Protein AF-A0A5J4Q5U2-F1 (afdb_monomer_lite)

Sequence (43 aa):
MKQYFFAVDLGATSGRTILGYFSGKGLELEEVNRFPNRLIETG

Organism: NCBI:txid433724

Radius of gyration: 13.96 Å; chains: 1; bounding box: 27×14×46 Å

Structure (mmCIF, N/CA/C/O backbone):
data_AF-A0A5J4Q5U2-F1
#
_entry.id   AF-A0A5J4Q5U2-F1
#
loop_
_atom_site.group_PDB
_atom_site.id
_atom_site.type_symbol
_atom_site.label_atom_id
_atom_site.label_alt_id
_atom_site.label_comp_id
_atom_site.label_asym_id
_atom_site.label_entity_id
_atom_site.label_seq_id
_atom_site.pdbx_PDB_ins_code
_atom_site.Cartn_x
_atom_site.Cartn_y
_atom_site.Cartn_z
_atom_site.occupancy
_atom_site.B_iso_or_equiv
_atom_site.auth_seq_id
_atom_site.auth_comp_id
_atom_site.auth_asym_id
_atom_site.auth_atom_id
_atom_site.pdbx_PDB_model_num
ATOM 1 N N . MET A 1 1 ? -17.587 -5.075 13.289 1.00 80.88 1 MET A N 1
ATOM 2 C CA . MET A 1 1 ? -16.603 -5.453 12.248 1.00 80.88 1 MET A CA 1
ATOM 3 C C . MET A 1 1 ? -15.801 -4.214 11.889 1.00 80.88 1 MET A C 1
ATOM 5 O O . MET A 1 1 ? -16.408 -3.155 11.802 1.00 80.88 1 MET A O 1
ATOM 9 N N . LYS A 1 2 ? -14.475 -4.313 11.738 1.00 89.88 2 LYS A N 1
ATOM 10 C CA . LYS A 1 2 ? -13.659 -3.194 11.237 1.00 89.88 2 LYS A CA 1
ATOM 11 C C . LYS A 1 2 ? -13.805 -3.130 9.712 1.00 89.88 2 LYS A C 1
ATOM 13 O O . LYS A 1 2 ? -13.690 -4.166 9.063 1.00 89.88 2 LYS A O 1
ATOM 18 N N . GLN A 1 3 ? -14.093 -1.951 9.162 1.00 96.25 3 GLN A N 1
ATOM 19 C CA . GLN A 1 3 ? -14.102 -1.727 7.715 1.00 96.25 3 GLN A CA 1
ATOM 20 C C . GLN A 1 3 ? -12.699 -1.328 7.271 1.00 96.25 3 GLN A C 1
ATOM 22 O O . GLN A 1 3 ? -12.149 -0.350 7.775 1.00 96.25 3 GLN A O 1
ATOM 27 N N . TYR A 1 4 ? -12.146 -2.088 6.334 1.00 97.69 4 TYR A N 1
ATOM 28 C CA . TYR A 1 4 ? -10.810 -1.866 5.806 1.00 97.69 4 TYR A CA 1
ATOM 29 C C . TYR A 1 4 ? -10.868 -1.287 4.397 1.00 97.69 4 TYR A C 1
ATOM 31 O O . TYR A 1 4 ? -11.745 -1.628 3.604 1.00 97.69 4 TYR A O 1
ATOM 39 N N . PHE A 1 5 ? -9.893 -0.438 4.097 1.00 97.94 5 PHE A N 1
ATOM 40 C CA . PHE A 1 5 ? -9.654 0.151 2.791 1.00 97.94 5 PHE A CA 1
ATOM 41 C C . PHE A 1 5 ? -8.285 -0.302 2.307 1.00 97.94 5 PHE A C 1
ATOM 43 O O . PHE A 1 5 ? -7.306 -0.236 3.050 1.00 97.94 5 PHE A O 1
ATOM 50 N N . PHE A 1 6 ? -8.224 -0.754 1.060 1.00 98.06 6 PHE A N 1
ATOM 51 C CA . PHE A 1 6 ? -6.979 -1.133 0.415 1.00 98.06 6 PHE A CA 1
ATOM 52 C C . PHE A 1 6 ? -6.630 -0.092 -0.640 1.00 98.06 6 PHE A C 1
ATOM 54 O O . PHE A 1 6 ? -7.393 0.119 -1.583 1.00 98.06 6 PHE A O 1
ATOM 61 N N . ALA A 1 7 ? -5.495 0.573 -0.458 1.00 98.12 7 ALA A N 1
ATOM 62 C CA . ALA A 1 7 ? -5.012 1.609 -1.354 1.00 98.12 7 ALA A CA 1
ATOM 63 C C . ALA A 1 7 ? -3.744 1.148 -2.074 1.00 98.12 7 ALA A C 1
ATOM 65 O O . ALA A 1 7 ? -2.885 0.484 -1.488 1.00 98.12 7 ALA A O 1
ATOM 66 N N . VAL A 1 8 ? -3.622 1.545 -3.340 1.00 98.00 8 VAL A N 1
ATOM 67 C CA . VAL A 1 8 ? -2.426 1.336 -4.158 1.00 98.00 8 VAL A CA 1
ATOM 68 C C . VAL A 1 8 ? -1.866 2.701 -4.535 1.00 98.00 8 VAL A C 1
ATOM 70 O O . VAL A 1 8 ? -2.576 3.536 -5.090 1.00 98.00 8 VAL A O 1
ATOM 73 N N . ASP A 1 9 ? -0.595 2.916 -4.216 1.00 96.69 9 ASP A N 1
ATOM 74 C CA . ASP A 1 9 ? 0.176 4.116 -4.538 1.00 96.69 9 ASP A CA 1
ATOM 75 C C . ASP A 1 9 ? 1.206 3.747 -5.614 1.00 96.69 9 ASP A C 1
ATOM 77 O O . ASP A 1 9 ? 2.029 2.853 -5.401 1.00 96.69 9 ASP A O 1
ATOM 81 N N . LEU A 1 10 ? 1.116 4.383 -6.786 1.00 96.12 10 LEU A N 1
ATOM 82 C CA . LEU A 1 10 ? 1.944 4.107 -7.964 1.00 96.12 10 LEU A CA 1
ATOM 83 C C . LEU A 1 10 ? 2.930 5.258 -8.199 1.00 96.12 10 LEU A C 1
ATOM 85 O O . LEU A 1 10 ? 2.666 6.176 -8.974 1.00 96.12 10 LEU A O 1
ATOM 89 N N . GLY A 1 11 ? 4.084 5.202 -7.534 1.00 94.06 11 GLY A N 1
ATOM 90 C CA . GLY A 1 11 ? 5.185 6.139 -7.760 1.00 94.06 11 GLY A CA 1
ATOM 91 C C . GLY A 1 11 ? 5.979 5.819 -9.030 1.00 94.06 11 GLY A C 1
ATOM 92 O O . GLY A 1 11 ? 5.883 4.727 -9.579 1.00 94.06 11 GLY A O 1
ATOM 93 N N . ALA A 1 12 ? 6.818 6.751 -9.489 1.00 93.00 12 ALA A N 1
ATOM 94 C CA . ALA A 1 12 ? 7.525 6.633 -10.774 1.00 93.00 12 ALA A CA 1
ATOM 95 C C . ALA A 1 12 ? 8.400 5.367 -10.922 1.00 93.00 12 ALA A C 1
ATOM 97 O O . ALA A 1 12 ? 8.504 4.823 -12.015 1.00 93.00 12 ALA A O 1
ATOM 98 N N . THR A 1 13 ? 9.029 4.902 -9.839 1.00 94.06 13 THR A N 1
ATOM 99 C CA . THR A 1 13 ? 9.952 3.744 -9.835 1.00 94.06 13 THR A CA 1
ATOM 100 C C . THR A 1 13 ? 9.524 2.615 -8.903 1.00 94.06 13 THR A C 1
ATOM 102 O O . THR A 1 13 ? 9.964 1.473 -9.045 1.00 94.06 13 THR A O 1
ATOM 105 N N . SER A 1 14 ? 8.665 2.906 -7.930 1.00 96.56 14 SER A N 1
ATOM 106 C CA . SER A 1 14 ? 8.142 1.923 -6.985 1.00 96.56 14 SER A CA 1
ATOM 107 C C . SER A 1 14 ? 6.699 2.244 -6.652 1.00 96.56 14 SER A C 1
ATOM 109 O O . SER A 1 14 ? 6.304 3.409 -6.659 1.00 96.56 14 SER A O 1
ATOM 111 N N . GLY A 1 15 ? 5.933 1.206 -6.355 1.00 97.56 15 GLY A N 1
ATOM 112 C CA . GLY A 1 15 ? 4.611 1.333 -5.780 1.00 97.56 15 GLY A CA 1
ATOM 113 C C . GLY A 1 15 ? 4.554 0.696 -4.401 1.00 97.56 15 GLY A C 1
ATOM 114 O O . GLY A 1 15 ? 5.455 -0.041 -3.985 1.00 97.56 15 GLY A O 1
ATOM 115 N N . ARG A 1 16 ? 3.482 0.988 -3.678 1.00 98.31 16 ARG A N 1
ATOM 116 C CA . ARG A 1 16 ? 3.183 0.340 -2.402 1.00 98.31 16 ARG A CA 1
ATOM 117 C C . ARG A 1 16 ? 1.696 0.101 -2.250 1.00 98.31 16 ARG A C 1
ATOM 119 O O . A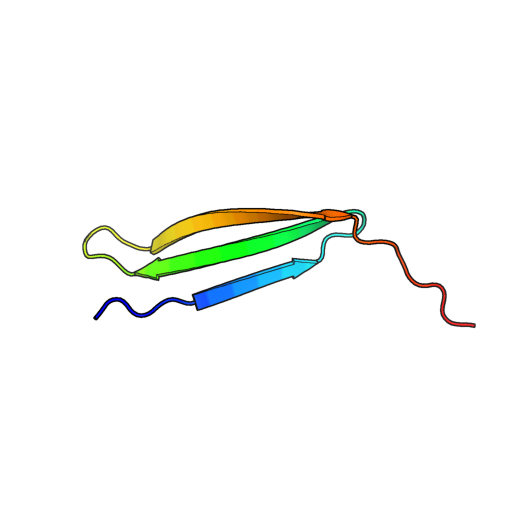RG A 1 16 ? 0.870 0.807 -2.826 1.00 98.31 16 ARG A O 1
ATOM 126 N N . THR A 1 17 ? 1.372 -0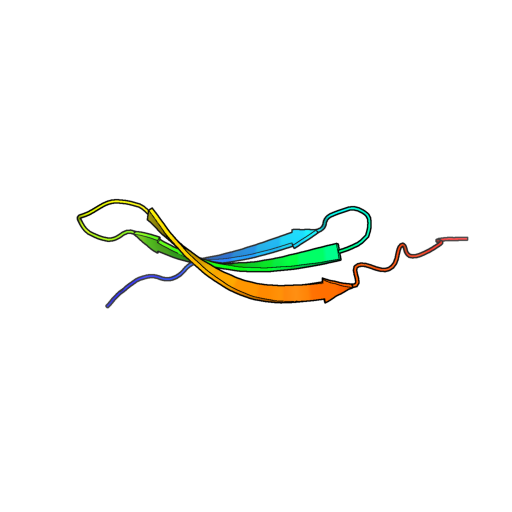.898 -1.448 1.00 98.50 17 THR A N 1
ATOM 127 C CA . THR A 1 17 ? 0.004 -1.196 -1.043 1.00 98.50 17 THR A CA 1
ATOM 128 C C . THR A 1 17 ? -0.158 -0.889 0.433 1.00 98.50 17 THR A C 1
ATOM 130 O O . THR A 1 17 ? 0.664 -1.315 1.247 1.00 98.50 17 THR A O 1
ATOM 133 N N . ILE A 1 18 ? -1.216 -0.167 0.777 1.00 98.50 18 ILE A N 1
ATOM 134 C CA . ILE A 1 18 ? -1.485 0.282 2.140 1.00 98.50 18 ILE A CA 1
ATOM 135 C C . ILE A 1 18 ? -2.853 -0.248 2.555 1.00 98.50 18 ILE A C 1
ATOM 137 O O . ILE A 1 18 ? -3.839 -0.062 1.837 1.00 98.50 18 ILE A O 1
ATOM 141 N N . LEU A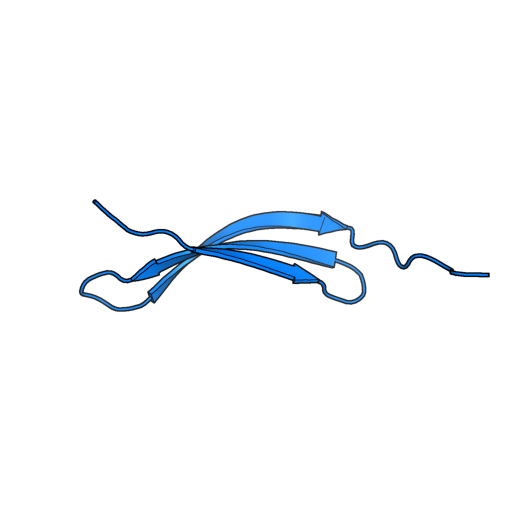 1 19 ? -2.912 -0.890 3.717 1.00 98.31 19 LEU A N 1
ATOM 142 C CA . LEU A 1 19 ? -4.160 -1.231 4.382 1.00 98.31 19 LEU A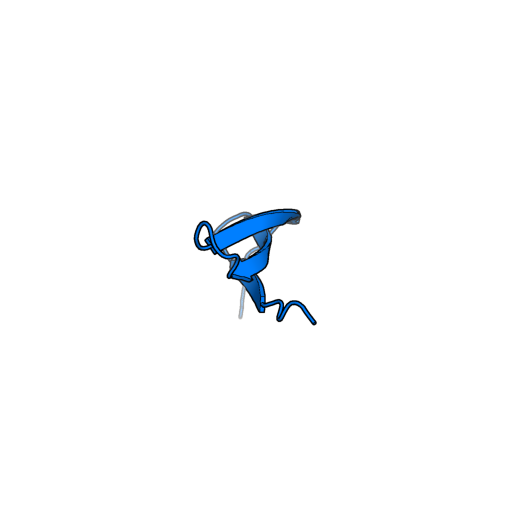 CA 1
ATOM 143 C C . LEU A 1 19 ? -4.473 -0.141 5.404 1.00 98.31 19 LEU A C 1
ATOM 145 O O . LEU A 1 19 ? -3.619 0.227 6.206 1.00 98.31 19 LEU A O 1
ATOM 149 N N . GLY A 1 20 ? -5.693 0.382 5.372 1.00 98.00 20 GLY A N 1
ATOM 150 C CA . GLY A 1 20 ? -6.136 1.403 6.310 1.00 98.00 20 GLY A CA 1
ATOM 151 C C . GLY A 1 20 ? -7.496 1.091 6.908 1.00 98.00 20 GLY A C 1
ATOM 152 O O . GLY A 1 20 ? -8.344 0.479 6.260 1.00 98.00 20 GLY A O 1
ATOM 153 N N . TYR A 1 21 ? -7.726 1.533 8.139 1.00 98.06 21 TYR A N 1
ATOM 154 C CA . TYR A 1 21 ? -9.057 1.540 8.740 1.00 98.06 21 TYR A CA 1
ATOM 155 C C . TYR A 1 21 ? -9.197 2.693 9.733 1.00 98.06 21 TYR A C 1
ATOM 157 O O . TYR A 1 21 ? -8.221 3.148 10.329 1.00 98.06 21 TYR A O 1
ATOM 165 N N . PHE A 1 22 ? -10.426 3.162 9.931 1.00 97.19 22 PHE A N 1
ATOM 166 C CA . PHE A 1 22 ? -10.718 4.164 10.951 1.00 97.19 22 PHE A CA 1
ATOM 167 C C . PHE A 1 22 ? -10.991 3.481 12.294 1.00 97.19 22 PHE A C 1
ATOM 169 O O . PHE A 1 22 ? -11.873 2.625 12.407 1.00 97.19 22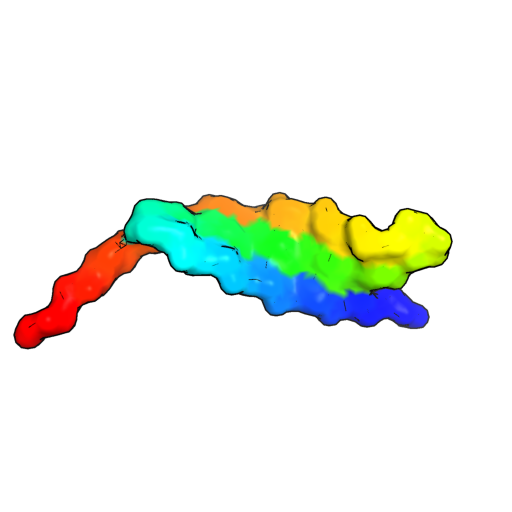 PHE A O 1
ATOM 176 N N . SER A 1 23 ? -10.232 3.865 13.317 1.00 95.00 23 SER A N 1
ATOM 177 C CA . SER A 1 23 ? -10.444 3.493 14.714 1.00 95.00 23 SER A CA 1
ATOM 178 C C . SER A 1 23 ? -10.929 4.699 15.522 1.00 95.00 23 SER A C 1
ATOM 180 O O . SER A 1 23 ? -10.983 5.826 15.029 1.00 95.00 23 SER A O 1
ATOM 182 N N . GLY A 1 24 ? -11.256 4.491 16.800 1.00 95.44 24 GLY A N 1
ATOM 183 C CA . GLY A 1 24 ? -11.620 5.592 17.701 1.00 95.44 24 GLY A CA 1
ATOM 184 C C . GLY A 1 24 ? -10.494 6.611 17.936 1.00 95.44 24 GLY A C 1
ATOM 185 O O . GLY A 1 24 ? -10.740 7.650 18.538 1.00 95.44 24 GLY A O 1
ATOM 186 N N . LYS A 1 25 ? -9.268 6.324 17.478 1.00 95.56 25 LYS A N 1
ATOM 187 C CA . LYS A 1 25 ? -8.099 7.208 17.585 1.00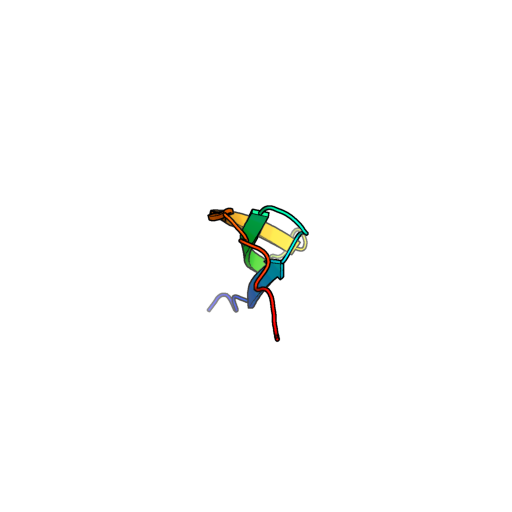 95.56 25 LYS A CA 1
ATOM 188 C C . LYS A 1 25 ? -7.746 7.901 16.262 1.00 95.56 25 LYS A C 1
ATOM 190 O O . LYS A 1 25 ? -6.797 8.677 16.235 1.00 95.56 25 LYS A O 1
ATOM 195 N N . GLY A 1 26 ? -8.494 7.637 15.188 1.00 96.12 26 GLY A N 1
ATOM 196 C CA . GLY A 1 26 ? -8.253 8.192 13.856 1.00 96.12 26 GLY A CA 1
ATOM 197 C C . GLY A 1 26 ? -7.972 7.121 12.803 1.00 96.12 26 GLY A C 1
ATOM 198 O O . GLY A 1 26 ? -8.422 5.983 12.918 1.00 96.12 26 GLY A O 1
ATOM 199 N N . LEU A 1 27 ? -7.261 7.507 11.745 1.00 96.94 27 LEU A N 1
ATOM 200 C CA . LEU A 1 27 ? -6.877 6.616 10.652 1.00 96.94 27 LEU A CA 1
ATOM 201 C C . LEU A 1 27 ? -5.618 5.828 11.031 1.00 96.94 27 LEU A C 1
ATOM 203 O O . LEU A 1 27 ? -4.563 6.416 11.260 1.00 96.94 27 LEU A O 1
ATOM 207 N N . GLU A 1 28 ? -5.728 4.504 11.062 1.00 97.75 28 GLU A N 1
ATOM 208 C CA . GLU A 1 28 ? -4.591 3.596 11.208 1.00 97.75 28 GLU A CA 1
ATOM 209 C C . GLU A 1 28 ? -4.191 3.061 9.832 1.00 97.75 28 GLU A C 1
ATOM 211 O O . GLU A 1 28 ? -5.062 2.688 9.045 1.00 97.75 28 GLU A O 1
ATOM 216 N N . LEU A 1 29 ? -2.886 3.047 9.546 1.00 97.81 29 LEU A N 1
ATOM 217 C CA . LEU A 1 29 ? -2.315 2.652 8.258 1.00 97.81 29 LEU A CA 1
ATOM 218 C C . LEU A 1 29 ? -1.199 1.625 8.452 1.00 97.81 29 LEU A C 1
ATOM 220 O O . LEU A 1 29 ? -0.357 1.776 9.335 1.00 97.81 29 LEU A O 1
ATOM 224 N N . GLU A 1 30 ? -1.159 0.638 7.567 1.00 97.75 30 GLU A N 1
ATOM 225 C CA . GLU A 1 30 ? -0.114 -0.377 7.477 1.00 97.75 30 GLU A CA 1
ATOM 226 C C . GLU A 1 30 ? 0.383 -0.464 6.027 1.00 97.75 30 GLU A C 1
ATOM 228 O O . GLU A 1 30 ? -0.401 -0.711 5.109 1.00 97.75 30 GLU A O 1
ATOM 233 N N . GLU A 1 31 ? 1.684 -0.254 5.802 1.00 97.94 31 GLU A N 1
ATOM 234 C CA . GLU A 1 31 ? 2.312 -0.574 4.513 1.00 97.94 31 GLU A CA 1
ATOM 235 C C . GLU A 1 31 ? 2.487 -2.095 4.431 1.00 97.94 31 GLU A C 1
ATOM 237 O O . GLU A 1 31 ? 3.324 -2.665 5.124 1.00 97.94 31 GLU A O 1
ATOM 242 N N . VAL A 1 32 ? 1.679 -2.747 3.592 1.00 98.00 32 VAL A N 1
ATOM 243 C CA . VAL A 1 32 ? 1.629 -4.216 3.485 1.00 98.00 32 VAL A CA 1
ATOM 244 C C . VAL A 1 32 ? 2.719 -4.743 2.556 1.00 98.00 32 VAL A C 1
ATOM 246 O O . VAL A 1 32 ? 3.272 -5.818 2.769 1.00 98.00 32 VAL A O 1
ATOM 249 N N . ASN A 1 33 ? 3.009 -4.002 1.488 1.00 98.00 33 ASN A N 1
ATOM 250 C CA . ASN A 1 33 ? 4.001 -4.398 0.502 1.00 98.00 33 ASN A CA 1
ATOM 251 C C . ASN A 1 33 ? 4.535 -3.183 -0.256 1.00 98.00 33 ASN A C 1
ATOM 253 O O . ASN A 1 33 ? 3.793 -2.243 -0.554 1.00 98.00 33 ASN A O 1
ATOM 257 N N . ARG A 1 34 ? 5.806 -3.266 -0.645 1.00 97.75 34 ARG A N 1
ATOM 258 C CA . ARG A 1 34 ? 6.471 -2.340 -1.558 1.00 97.75 34 ARG A CA 1
ATOM 259 C C . ARG A 1 34 ? 7.002 -3.121 -2.748 1.00 97.75 34 ARG A C 1
ATOM 261 O O . ARG A 1 34 ? 7.661 -4.142 -2.581 1.00 97.75 34 ARG A O 1
ATOM 268 N N . PHE A 1 35 ? 6.719 -2.643 -3.952 1.00 97.69 35 PHE A N 1
ATOM 269 C CA . PHE A 1 35 ? 7.018 -3.357 -5.190 1.00 97.69 35 PHE A CA 1
ATOM 270 C C . PHE A 1 35 ? 7.671 -2.435 -6.232 1.00 97.69 35 PHE A C 1
ATOM 272 O O . PHE A 1 35 ? 7.456 -1.220 -6.205 1.00 97.69 35 PHE A O 1
ATOM 279 N N . PRO A 1 36 ? 8.479 -2.975 -7.164 1.00 96.56 36 PRO A N 1
ATOM 280 C CA . PRO A 1 36 ? 9.009 -2.190 -8.275 1.00 96.56 36 PRO A CA 1
ATOM 281 C C . PRO A 1 36 ? 7.876 -1.773 -9.222 1.00 96.56 36 PRO A C 1
ATOM 283 O O . PRO A 1 36 ? 7.105 -2.622 -9.666 1.00 96.56 36 PRO A O 1
ATOM 286 N N . ASN A 1 37 ? 7.806 -0.487 -9.572 1.00 95.94 37 ASN A N 1
ATOM 287 C CA . ASN A 1 37 ? 6.878 0.024 -10.580 1.00 95.94 37 ASN A CA 1
ATOM 288 C C . ASN A 1 37 ? 7.671 0.335 -11.848 1.00 95.94 37 ASN A C 1
ATOM 290 O O . ASN A 1 37 ? 8.260 1.405 -11.984 1.00 95.94 37 ASN A O 1
ATOM 294 N N . ARG A 1 38 ? 7.773 -0.653 -12.737 1.00 92.81 38 ARG A N 1
ATOM 295 C CA . ARG A 1 38 ? 8.518 -0.508 -13.989 1.00 92.81 38 ARG A CA 1
ATOM 296 C C . ARG A 1 38 ? 7.673 0.315 -14.955 1.00 92.81 38 ARG A C 1
ATOM 298 O O . ARG A 1 38 ? 6.550 -0.083 -15.254 1.00 92.81 38 ARG A O 1
ATOM 305 N N . LEU A 1 39 ? 8.216 1.435 -15.432 1.00 88.75 39 LEU A N 1
ATOM 306 C CA . LEU A 1 39 ? 7.591 2.211 -16.499 1.00 88.75 39 LEU A CA 1
ATOM 307 C C . LEU A 1 39 ? 7.372 1.300 -17.707 1.00 88.75 39 LEU A C 1
ATOM 309 O O . LEU A 1 39 ? 8.276 0.573 -18.118 1.00 88.75 39 LEU A O 1
ATOM 313 N N . ILE A 1 40 ? 6.155 1.327 -18.236 1.00 88.38 40 ILE A N 1
ATOM 314 C CA . ILE A 1 40 ? 5.813 0.609 -19.456 1.00 88.38 40 ILE A CA 1
ATOM 315 C C . ILE A 1 40 ? 5.993 1.596 -20.602 1.00 88.38 40 ILE A C 1
ATOM 317 O O . ILE A 1 40 ? 5.364 2.654 -20.609 1.00 88.38 40 ILE A O 1
ATOM 321 N N . GLU A 1 41 ? 6.857 1.261 -21.556 1.00 87.44 41 GLU A N 1
ATOM 322 C CA . GLU A 1 41 ? 6.927 1.986 -22.821 1.00 87.44 41 GLU A CA 1
ATOM 323 C C . GLU A 1 41 ? 5.752 1.558 -23.702 1.00 87.44 41 GLU A C 1
ATOM 325 O O . GLU A 1 41 ? 5.527 0.369 -23.929 1.00 87.44 41 GLU A O 1
ATOM 330 N N . THR A 1 42 ? 4.982 2.533 -24.176 1.00 85.81 42 THR A N 1
ATOM 331 C CA . THR A 1 42 ? 3.902 2.311 -25.140 1.00 85.81 42 THR A CA 1
ATOM 332 C C . THR A 1 42 ? 4.328 2.890 -26.480 1.00 85.81 42 THR A C 1
ATOM 334 O O . THR A 1 42 ? 4.483 4.109 -26.590 1.00 85.81 42 THR A O 1
ATOM 337 N N . GLY A 1 43 ? 4.521 2.019 -27.470 1.00 67.62 43 GLY A N 1
ATOM 338 C CA . GLY A 1 43 ? 4.911 2.338 -28.842 1.00 67.62 43 GLY A CA 1
ATOM 339 C C . GLY A 1 43 ? 4.406 1.277 -29.804 1.00 67.62 43 GLY A C 1
ATOM 340 O O . GLY A 1 43 ? 4.365 0.096 -29.391 1.00 67.62 43 GLY A O 1
#

Secondary structure (DSSP, 8-state):
---EEEEEEE-SSEEEEEEEEEETTEEEEEEEEEEE-PPPP--

pLDDT: mean 94.81, std 5.73, range [67.62, 98.5]

Foldseek 3Di:
DWDKDWDWAQDPFKIWIKIWTQDPVGIDIDTPDIGTRDDDDDD